Protein AF-A0A820UV81-F1 (afdb_monomer_lite)

Structure (mmCIF, N/CA/C/O backbone):
data_AF-A0A820UV81-F1
#
_entry.id   AF-A0A820UV81-F1
#
loop_
_atom_site.group_PDB
_atom_site.id
_atom_site.type_symbol
_atom_site.label_atom_id
_atom_site.label_alt_id
_atom_site.label_comp_id
_atom_site.label_asym_id
_atom_site.label_entity_id
_atom_site.label_seq_id
_atom_site.pdbx_PDB_ins_code
_atom_site.Cartn_x
_atom_site.Cartn_y
_atom_site.Cartn_z
_atom_site.occupancy
_atom_site.B_iso_or_equiv
_atom_site.auth_seq_id
_atom_site.auth_comp_id
_atom_site.auth_asym_id
_atom_site.auth_atom_id
_atom_site.pdbx_PDB_model_num
ATOM 1 N N . MET A 1 1 ? -10.407 3.139 7.773 1.00 80.25 1 MET A N 1
ATOM 2 C CA . MET A 1 1 ? -9.019 2.668 7.588 1.00 80.25 1 MET A CA 1
ATOM 3 C C . MET A 1 1 ? -8.141 3.393 8.597 1.00 80.25 1 MET A C 1
ATOM 5 O O . MET A 1 1 ? -8.408 4.561 8.846 1.00 80.25 1 MET A O 1
ATOM 9 N N . VAL A 1 2 ? -7.167 2.716 9.203 1.00 84.00 2 VAL A N 1
ATOM 10 C CA . VAL A 1 2 ? -6.146 3.339 10.063 1.00 84.00 2 VAL A CA 1
ATOM 11 C C . VAL A 1 2 ? -4.797 2.982 9.451 1.00 84.00 2 VAL A C 1
ATOM 13 O O . VAL A 1 2 ? -4.542 1.800 9.242 1.00 84.00 2 VAL A O 1
ATOM 16 N N . HIS A 1 3 ? -3.981 3.979 9.123 1.00 83.81 3 HIS A N 1
ATOM 17 C CA . HIS A 1 3 ? -2.653 3.820 8.523 1.00 83.81 3 HIS A CA 1
ATOM 18 C C . HIS A 1 3 ? -1.737 4.958 8.995 1.00 83.81 3 HIS A C 1
ATOM 20 O O . HIS A 1 3 ? -2.221 5.928 9.585 1.00 83.81 3 HIS A O 1
ATOM 26 N N . ASP A 1 4 ? -0.429 4.842 8.763 1.00 82.25 4 ASP A N 1
ATOM 27 C CA . ASP A 1 4 ? 0.506 5.934 9.054 1.00 82.25 4 ASP A CA 1
ATOM 28 C C . ASP A 1 4 ? 0.396 7.050 7.998 1.00 82.25 4 ASP A C 1
ATOM 30 O O . ASP A 1 4 ? 0.138 6.789 6.825 1.00 82.25 4 ASP A O 1
ATOM 34 N N . ASN A 1 5 ? 0.625 8.306 8.400 1.00 80.88 5 ASN A N 1
ATOM 35 C CA . ASN A 1 5 ? 0.449 9.483 7.530 1.00 80.88 5 ASN A CA 1
ATOM 36 C C . ASN A 1 5 ? 1.337 9.473 6.277 1.00 80.88 5 ASN A C 1
ATOM 38 O O . ASN A 1 5 ? 0.985 10.077 5.271 1.00 80.88 5 ASN A O 1
ATOM 42 N N . THR A 1 6 ? 2.488 8.805 6.349 1.00 77.12 6 THR A N 1
ATOM 43 C CA . THR A 1 6 ? 3.444 8.673 5.244 1.00 77.12 6 THR A CA 1
ATOM 44 C C . THR A 1 6 ? 3.131 7.489 4.334 1.00 77.12 6 THR A C 1
ATOM 46 O O . THR A 1 6 ? 3.863 7.240 3.388 1.00 77.12 6 THR A O 1
ATOM 49 N N . GLN A 1 7 ? 2.075 6.722 4.605 1.00 77.56 7 GLN A N 1
ATOM 50 C CA . GLN A 1 7 ? 1.718 5.535 3.834 1.00 77.56 7 GLN A CA 1
ATOM 51 C C . GLN A 1 7 ? 0.528 5.821 2.930 1.00 77.56 7 GLN A C 1
ATOM 53 O O . GLN A 1 7 ? -0.445 6.451 3.355 1.00 77.56 7 GLN A O 1
ATOM 58 N N . PHE A 1 8 ? 0.591 5.319 1.696 1.00 76.69 8 PHE A N 1
ATOM 59 C CA . PHE A 1 8 ? -0.534 5.413 0.778 1.00 76.69 8 PHE A CA 1
ATOM 60 C C . PHE A 1 8 ? -1.749 4.660 1.355 1.00 76.69 8 PHE A C 1
ATOM 62 O O . PHE A 1 8 ? -1.616 3.494 1.747 1.00 76.69 8 PHE A O 1
ATOM 69 N N . PRO A 1 9 ? -2.940 5.285 1.419 1.00 76.31 9 PRO A N 1
ATOM 70 C CA . PRO A 1 9 ? -4.130 4.640 1.950 1.00 76.31 9 PRO A CA 1
ATOM 71 C C . PRO A 1 9 ? -4.668 3.579 0.979 1.00 76.31 9 PRO A C 1
ATOM 73 O O . PRO A 1 9 ? -5.540 3.843 0.155 1.00 76.31 9 PRO A O 1
ATOM 76 N N . MET A 1 10 ? -4.188 2.346 1.117 1.00 76.25 10 MET A N 1
ATOM 77 C CA . MET A 1 10 ? -4.713 1.147 0.453 1.00 76.25 10 MET A CA 1
ATOM 78 C C . MET A 1 10 ? -6.110 0.751 0.967 1.00 76.25 10 MET A C 1
ATOM 80 O O . MET A 1 10 ? -6.273 -0.260 1.650 1.00 76.25 10 MET A O 1
ATOM 84 N N . ILE A 1 11 ? -7.137 1.551 0.667 1.00 75.88 11 ILE A N 1
ATOM 85 C CA . ILE A 1 11 ? -8.508 1.346 1.174 1.00 75.88 11 ILE A CA 1
ATOM 86 C C . ILE A 1 11 ? -9.069 -0.017 0.749 1.00 75.88 11 ILE A C 1
ATOM 88 O O . ILE A 1 11 ? -9.734 -0.671 1.550 1.00 75.88 11 ILE A O 1
ATOM 92 N N . GLU A 1 12 ? -8.788 -0.457 -0.476 1.00 71.25 12 GLU A N 1
ATOM 93 C CA . GLU A 1 12 ? -9.309 -1.721 -1.010 1.00 71.25 12 GLU A CA 1
ATOM 94 C C . GLU A 1 12 ? -8.694 -2.952 -0.328 1.00 71.25 12 GLU A C 1
ATOM 96 O O . GLU A 1 12 ? -9.384 -3.949 -0.132 1.00 71.25 12 GLU A O 1
ATOM 101 N N . PHE A 1 13 ? -7.431 -2.865 0.104 1.00 69.38 13 PHE A N 1
ATOM 102 C CA . PHE A 1 13 ? -6.702 -3.986 0.712 1.00 69.38 13 PHE A CA 1
ATOM 103 C C . PHE A 1 13 ? -6.727 -3.967 2.247 1.00 69.38 13 PHE A C 1
ATOM 105 O O . PHE A 1 13 ? -6.893 -5.003 2.886 1.00 69.38 13 PHE A O 1
ATOM 112 N N . ALA A 1 14 ? -6.575 -2.788 2.855 1.00 74.12 14 ALA A N 1
ATOM 113 C CA . ALA A 1 14 ? -6.436 -2.603 4.303 1.00 74.12 14 ALA A CA 1
ATOM 114 C C . ALA A 1 14 ? -7.673 -1.954 4.956 1.00 74.12 14 ALA A C 1
ATOM 116 O O . ALA A 1 14 ? -7.710 -1.706 6.169 1.00 74.12 14 ALA A O 1
ATOM 117 N N . GLY A 1 15 ? -8.703 -1.644 4.167 1.00 81.81 15 GLY A N 1
ATOM 118 C CA . GLY A 1 15 ? -9.965 -1.117 4.663 1.00 81.81 15 GLY A CA 1
ATOM 119 C C . GLY A 1 15 ? -10.778 -2.156 5.434 1.00 81.81 15 GLY A C 1
ATOM 120 O O . GLY A 1 15 ? -10.693 -3.361 5.222 1.00 81.81 15 GLY A O 1
ATOM 121 N N . ARG A 1 16 ? -11.630 -1.668 6.339 1.00 82.56 16 ARG A N 1
ATOM 122 C CA . ARG A 1 16 ? -12.707 -2.465 6.929 1.00 82.56 16 ARG A CA 1
ATOM 123 C C . ARG A 1 16 ? -14.036 -1.798 6.637 1.00 82.56 16 ARG A C 1
ATOM 125 O O . ARG A 1 16 ? -14.213 -0.624 6.961 1.00 82.56 16 ARG A O 1
ATOM 132 N N . ALA A 1 17 ? -14.957 -2.564 6.063 1.00 86.62 17 ALA A N 1
ATOM 133 C CA . ALA A 1 17 ? -16.342 -2.153 5.917 1.00 86.62 17 ALA A CA 1
ATOM 134 C C . ALA A 1 17 ? -17.045 -2.193 7.282 1.00 86.62 17 ALA A C 1
ATOM 136 O O . ALA A 1 17 ? -16.843 -3.119 8.071 1.00 86.62 17 ALA A O 1
ATOM 137 N N . LEU A 1 18 ? -17.866 -1.182 7.556 1.00 89.19 18 LEU A N 1
ATOM 138 C CA . LEU A 1 18 ? -18.693 -1.100 8.757 1.00 89.19 18 LEU A CA 1
ATOM 139 C C . LEU A 1 18 ? -20.162 -1.222 8.356 1.00 89.19 18 LEU A C 1
ATOM 141 O O . LEU A 1 18 ? -20.611 -0.555 7.426 1.00 89.19 18 LEU A O 1
ATOM 145 N N . THR A 1 19 ? -20.920 -2.049 9.073 1.00 92.88 19 THR A N 1
ATOM 146 C CA . THR A 1 19 ? -22.357 -2.222 8.822 1.00 92.88 19 THR A CA 1
ATOM 147 C C . THR A 1 19 ? -23.139 -0.976 9.236 1.00 92.88 19 THR A C 1
ATOM 149 O O . THR A 1 19 ? -22.909 -0.408 10.304 1.00 92.88 19 THR A O 1
ATOM 152 N N . THR A 1 20 ? -24.100 -0.548 8.423 1.00 94.62 20 THR A N 1
ATOM 153 C CA . THR A 1 20 ? -24.945 0.619 8.714 1.00 94.62 20 THR A CA 1
ATOM 154 C C . THR A 1 20 ? -25.943 0.348 9.846 1.00 94.62 20 THR A C 1
ATOM 156 O O . THR A 1 20 ? -26.359 -0.788 10.048 1.00 94.62 20 THR A O 1
ATOM 159 N N . GLY A 1 21 ? -26.369 1.395 10.563 1.00 96.06 21 GLY A N 1
ATOM 160 C CA . GLY A 1 21 ? -27.417 1.303 11.595 1.00 96.06 21 GLY A CA 1
ATOM 161 C C . GLY A 1 21 ? -26.929 0.935 13.001 1.00 96.06 21 GLY A C 1
ATOM 162 O O . GLY A 1 21 ? -27.733 0.860 13.925 1.00 96.06 21 GLY A O 1
ATOM 163 N N . PHE A 1 22 ? -25.619 0.758 13.188 1.00 95.06 22 PHE A N 1
ATOM 164 C CA . PHE A 1 22 ? -25.023 0.393 14.473 1.00 95.06 22 PHE A CA 1
ATOM 165 C C . PHE A 1 22 ? -23.923 1.367 14.889 1.00 95.06 22 PHE A C 1
ATOM 167 O O . PHE A 1 22 ? -23.213 1.936 14.058 1.00 95.06 22 PHE A O 1
ATOM 174 N N . LYS A 1 23 ? -23.753 1.529 16.204 1.00 94.50 23 LYS A N 1
ATOM 175 C CA . LYS A 1 23 ? -22.601 2.227 16.775 1.00 94.50 23 LYS A CA 1
ATOM 176 C C . LYS A 1 23 ? -21.410 1.274 16.817 1.00 94.50 23 LYS A C 1
ATOM 178 O O . LYS A 1 23 ? -21.446 0.268 17.521 1.00 94.50 23 LYS A O 1
ATOM 183 N N . HIS A 1 24 ? -20.334 1.639 16.131 1.00 92.50 24 HIS A N 1
ATOM 184 C CA . HIS A 1 24 ? -19.088 0.874 16.122 1.00 92.50 24 HIS A CA 1
ATOM 185 C C . HIS A 1 24 ? -18.090 1.464 17.114 1.00 92.50 24 HIS A C 1
ATOM 187 O O . HIS A 1 24 ? -17.827 2.667 17.100 1.00 92.50 24 HIS A O 1
ATOM 193 N N . ARG A 1 25 ? -17.509 0.622 17.975 1.00 92.31 25 ARG A N 1
ATOM 194 C CA . ARG A 1 25 ? -16.370 1.003 18.819 1.00 92.31 25 ARG A CA 1
ATOM 195 C C . ARG A 1 25 ? -15.093 0.498 18.164 1.00 92.31 25 ARG A C 1
ATOM 197 O O . ARG A 1 25 ? -14.840 -0.700 18.151 1.00 92.31 25 ARG A O 1
ATOM 204 N N . MET A 1 26 ? -14.282 1.417 17.655 1.00 88.12 26 MET A N 1
ATOM 205 C CA . MET A 1 26 ? -12.951 1.092 17.149 1.00 88.12 26 MET A CA 1
ATOM 206 C C . MET A 1 26 ? -11.918 1.271 18.258 1.00 88.12 26 MET A C 1
ATOM 208 O O . MET A 1 26 ? -11.953 2.236 19.019 1.00 88.12 26 MET A O 1
ATOM 212 N N . THR A 1 27 ? -10.995 0.329 18.372 1.00 91.50 27 THR A N 1
ATOM 213 C CA . THR A 1 27 ? -9.835 0.422 19.261 1.00 91.50 27 THR A CA 1
ATOM 214 C C . THR A 1 27 ? -8.650 -0.116 18.484 1.00 91.50 27 THR A C 1
ATOM 216 O O . THR A 1 27 ? -8.774 -1.130 17.801 1.00 91.50 27 THR A O 1
ATOM 219 N N . TYR A 1 28 ? -7.532 0.594 18.533 1.00 87.69 28 TYR A N 1
ATOM 220 C CA . TYR A 1 28 ? -6.333 0.253 17.783 1.00 87.69 28 TYR A CA 1
ATOM 221 C C . TYR A 1 28 ? -5.121 0.301 18.707 1.00 87.69 28 TYR A C 1
ATOM 223 O O . TYR A 1 28 ? -5.111 1.020 19.706 1.00 87.69 28 TYR A O 1
ATOM 231 N N . SER A 1 29 ? -4.107 -0.486 18.366 1.00 90.88 29 SER A N 1
ATOM 232 C CA . SER A 1 29 ? -2.794 -0.463 19.001 1.00 90.88 29 SER A CA 1
ATOM 233 C C . SER A 1 29 ? -1.754 -0.326 17.902 1.00 90.88 29 SER A C 1
ATOM 235 O O . SER A 1 29 ? -1.856 -0.994 16.870 1.00 90.88 29 SER A O 1
ATOM 237 N N . LYS A 1 30 ? -0.777 0.559 18.101 1.00 88.38 30 LYS A N 1
ATOM 238 C CA . LYS A 1 30 ? 0.303 0.770 17.140 1.00 88.38 30 LYS A CA 1
ATOM 239 C C . LYS A 1 30 ? 1.434 -0.215 17.425 1.00 88.38 30 LYS A C 1
ATOM 241 O O . LYS A 1 30 ? 1.952 -0.264 18.537 1.00 88.38 30 LYS A O 1
ATOM 246 N N . LYS A 1 31 ? 1.830 -0.972 16.402 1.00 88.56 31 LYS A N 1
ATOM 247 C CA . LYS A 1 31 ? 3.006 -1.846 16.420 1.00 88.56 31 LYS A CA 1
ATOM 248 C C . LYS A 1 31 ? 3.939 -1.418 15.296 1.00 88.56 31 LYS A C 1
ATOM 250 O O . LYS A 1 31 ? 3.514 -1.365 14.149 1.00 88.56 31 LYS A O 1
ATOM 255 N N . THR A 1 32 ? 5.197 -1.161 15.631 1.00 87.69 32 THR A N 1
ATOM 256 C CA . THR A 1 32 ? 6.241 -0.828 14.656 1.00 87.69 32 THR A CA 1
ATOM 257 C C . THR A 1 32 ? 7.279 -1.942 14.636 1.00 87.69 32 THR A C 1
ATOM 259 O O . THR A 1 32 ? 7.655 -2.453 15.692 1.00 87.69 32 THR A O 1
ATOM 262 N N . ILE A 1 33 ? 7.717 -2.336 13.442 1.00 85.69 33 ILE A N 1
ATOM 263 C CA . ILE A 1 33 ? 8.762 -3.342 13.230 1.00 85.69 33 ILE A CA 1
ATOM 264 C C . ILE A 1 33 ? 9.887 -2.672 12.446 1.00 85.69 33 ILE A C 1
ATOM 266 O O . ILE A 1 33 ? 9.624 -1.952 11.487 1.00 85.69 33 ILE A O 1
ATOM 270 N N . PHE A 1 34 ? 11.127 -2.907 12.865 1.00 85.12 34 PHE A N 1
ATOM 271 C CA . PHE A 1 34 ? 12.319 -2.393 12.200 1.00 85.12 34 PHE A CA 1
ATOM 272 C C . PHE A 1 34 ? 13.155 -3.568 11.703 1.00 85.12 34 PHE A C 1
ATOM 274 O O . PHE A 1 34 ? 13.422 -4.502 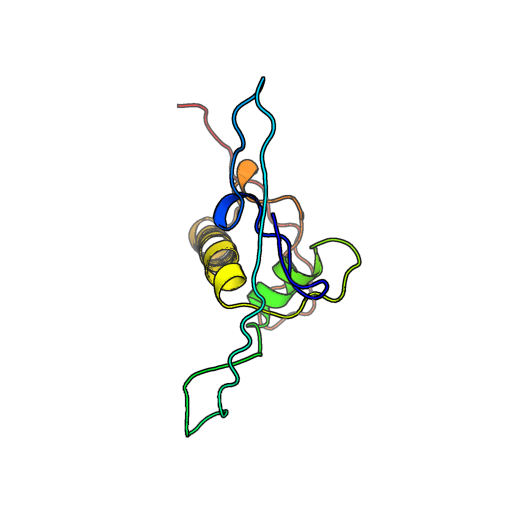12.462 1.00 85.12 34 PHE A O 1
ATOM 281 N N . TYR A 1 35 ? 13.568 -3.510 10.440 1.00 85.81 35 TYR A N 1
ATOM 282 C CA . TYR A 1 35 ? 14.417 -4.515 9.810 1.00 85.81 35 TYR A CA 1
ATOM 283 C C . TYR A 1 35 ? 15.797 -3.925 9.521 1.00 85.81 35 TYR A C 1
ATOM 285 O O . TYR A 1 35 ? 15.922 -2.760 9.147 1.00 85.81 35 TYR A O 1
ATOM 293 N N . LEU A 1 36 ? 16.841 -4.735 9.693 1.00 86.44 36 LEU A N 1
ATOM 294 C CA . LEU A 1 36 ? 18.190 -4.388 9.247 1.00 86.44 36 LEU A CA 1
ATOM 295 C C . LEU A 1 36 ? 18.283 -4.561 7.730 1.00 86.44 36 LEU A C 1
ATOM 297 O O . LEU A 1 36 ? 17.744 -5.526 7.200 1.00 86.44 36 LEU A O 1
ATOM 301 N N . ARG A 1 37 ? 18.995 -3.674 7.032 1.00 82.88 37 ARG A N 1
ATOM 302 C CA . ARG A 1 37 ? 19.223 -3.803 5.582 1.00 82.88 37 ARG A CA 1
ATOM 303 C C . ARG A 1 37 ? 20.096 -5.024 5.246 1.00 82.88 37 ARG A C 1
ATOM 305 O O . ARG A 1 37 ? 20.668 -5.668 6.133 1.00 82.88 37 ARG A O 1
ATOM 312 N N . SER A 1 38 ? 20.205 -5.332 3.953 1.00 83.00 38 SER A N 1
ATOM 313 C CA . SER A 1 38 ? 21.141 -6.334 3.427 1.00 83.00 38 SER A CA 1
ATOM 314 C C . SER A 1 38 ? 22.543 -6.159 4.040 1.00 83.00 38 SER A C 1
ATOM 316 O O . SER A 1 38 ? 23.008 -5.020 4.162 1.00 83.00 38 SER A O 1
ATOM 318 N N . PRO A 1 39 ? 23.216 -7.246 4.468 1.00 88.56 39 PRO A N 1
ATOM 319 C CA . PRO A 1 39 ? 22.904 -8.661 4.213 1.00 88.56 39 PRO A CA 1
ATOM 320 C C . PRO A 1 39 ? 21.980 -9.332 5.246 1.00 88.56 39 PRO A C 1
ATOM 322 O O . PRO A 1 39 ? 21.736 -10.532 5.152 1.00 88.56 39 PRO A O 1
ATOM 325 N N . TYR A 1 40 ? 21.483 -8.604 6.249 1.00 89.44 40 TYR A N 1
ATOM 326 C CA . TYR A 1 40 ? 20.740 -9.204 7.366 1.00 89.44 40 TYR A CA 1
ATOM 327 C C . TYR A 1 40 ? 19.281 -9.509 7.027 1.00 89.44 40 TYR A C 1
ATOM 329 O O . TYR A 1 40 ? 18.709 -10.461 7.556 1.00 89.44 40 TYR A O 1
ATOM 337 N N . THR A 1 41 ? 18.675 -8.713 6.146 1.00 86.25 41 THR A N 1
ATOM 338 C CA . THR A 1 41 ? 17.358 -8.998 5.573 1.00 86.25 41 THR A CA 1
ATOM 339 C C . THR A 1 41 ? 17.326 -8.599 4.101 1.00 86.25 41 THR A C 1
ATOM 341 O O . THR A 1 41 ? 18.120 -7.771 3.653 1.00 86.25 41 THR A O 1
ATOM 344 N N . ALA A 1 42 ? 16.388 -9.178 3.353 1.00 82.38 42 ALA A N 1
ATOM 345 C CA . ALA A 1 42 ? 16.102 -8.795 1.971 1.00 82.38 42 ALA A CA 1
ATOM 346 C C . ALA A 1 42 ? 15.190 -7.555 1.868 1.00 82.38 42 ALA A C 1
ATOM 348 O O . ALA A 1 42 ? 14.710 -7.243 0.782 1.00 82.38 42 ALA A O 1
ATOM 349 N N . CYS A 1 43 ? 14.913 -6.867 2.985 1.00 79.38 43 CYS A N 1
ATOM 350 C CA . CYS A 1 43 ? 14.084 -5.669 2.983 1.00 79.38 43 CYS A CA 1
ATOM 351 C C . CYS A 1 43 ? 14.780 -4.558 2.186 1.00 79.38 43 CYS A C 1
ATOM 353 O O . CYS A 1 43 ? 15.930 -4.212 2.476 1.00 79.38 43 CYS A O 1
ATOM 355 N N . ASN A 1 44 ? 14.069 -4.015 1.199 1.00 76.50 44 ASN A N 1
ATOM 356 C CA . ASN A 1 44 ? 14.498 -2.877 0.403 1.00 76.50 44 ASN A CA 1
ATOM 357 C C . ASN A 1 44 ? 13.418 -1.791 0.461 1.00 76.50 44 ASN A C 1
ATOM 359 O O . ASN A 1 44 ? 12.242 -2.070 0.226 1.00 76.50 44 ASN A O 1
ATOM 363 N N . ASP A 1 45 ? 13.826 -0.572 0.797 1.00 73.25 45 ASP A N 1
ATOM 364 C CA . ASP A 1 45 ? 12.988 0.626 0.817 1.00 73.25 45 ASP A CA 1
ATOM 365 C C . ASP A 1 45 ? 12.993 1.384 -0.522 1.00 73.25 45 ASP A C 1
ATOM 367 O O . ASP A 1 45 ? 12.272 2.369 -0.679 1.00 73.25 45 ASP A O 1
ATOM 371 N N . GLU A 1 46 ? 13.756 0.906 -1.506 1.00 74.88 46 GLU A N 1
ATOM 372 C CA . GLU A 1 46 ? 13.787 1.451 -2.860 1.00 74.88 46 GLU A CA 1
ATOM 373 C C . GLU A 1 46 ? 12.713 0.819 -3.756 1.00 74.88 46 GLU A C 1
ATOM 375 O O . GLU A 1 46 ? 12.570 -0.404 -3.848 1.00 74.88 46 GLU A O 1
ATOM 380 N N . ILE A 1 47 ? 11.989 1.668 -4.484 1.00 74.69 47 ILE A N 1
ATOM 381 C CA . ILE A 1 47 ? 11.057 1.257 -5.534 1.00 74.69 47 ILE A CA 1
ATOM 382 C C . ILE A 1 47 ? 11.785 1.214 -6.884 1.00 74.69 47 ILE A C 1
ATOM 384 O O . ILE A 1 47 ? 12.611 2.069 -7.203 1.00 74.69 47 ILE A O 1
ATOM 388 N N . SER A 1 48 ? 11.475 0.212 -7.710 1.00 74.75 48 SER A N 1
ATOM 389 C CA . SER A 1 48 ? 12.040 0.120 -9.062 1.00 74.75 48 SER A CA 1
ATOM 390 C C . SER A 1 48 ? 11.717 1.385 -9.881 1.00 74.75 48 SER A C 1
ATOM 392 O O . SER A 1 48 ? 10.576 1.853 -9.813 1.00 74.75 48 SER A O 1
ATOM 394 N N . PRO A 1 49 ? 12.636 1.908 -10.723 1.00 72.31 49 PRO A N 1
ATOM 395 C CA . PRO A 1 49 ? 12.414 3.138 -11.495 1.00 72.31 49 PRO A CA 1
ATOM 396 C C . PRO A 1 49 ? 11.121 3.145 -12.321 1.00 72.31 49 PRO A C 1
ATOM 398 O O . PRO A 1 49 ? 10.450 4.170 -12.445 1.00 72.31 49 PRO A O 1
ATOM 401 N N . ILE A 1 50 ? 10.725 1.986 -12.855 1.00 68.12 50 ILE A N 1
ATOM 402 C CA . ILE A 1 50 ? 9.488 1.879 -13.631 1.00 68.12 50 ILE A CA 1
ATOM 403 C C . ILE A 1 50 ? 8.232 2.028 -12.764 1.00 68.12 50 ILE A C 1
ATOM 405 O O . ILE A 1 50 ? 7.255 2.651 -13.177 1.00 68.12 50 ILE A O 1
ATOM 409 N N . MET A 1 51 ? 8.272 1.505 -11.539 1.00 72.06 51 MET A N 1
ATOM 410 C CA . MET A 1 51 ? 7.178 1.609 -10.574 1.00 72.06 51 MET A CA 1
ATOM 411 C C . MET A 1 51 ? 7.156 2.988 -9.906 1.00 72.06 51 MET A C 1
ATOM 413 O O . MET A 1 51 ? 6.074 3.490 -9.613 1.00 72.06 51 MET A O 1
ATOM 417 N N . GLN A 1 52 ? 8.314 3.646 -9.754 1.00 73.56 52 GLN A N 1
ATOM 418 C CA . GLN A 1 52 ? 8.433 5.005 -9.208 1.00 73.56 52 GLN A CA 1
ATOM 419 C C . GLN A 1 52 ? 7.530 5.998 -9.944 1.00 73.56 52 GLN A C 1
ATOM 421 O O . GLN A 1 52 ? 6.887 6.832 -9.321 1.00 73.56 52 GLN A O 1
ATOM 426 N N . THR A 1 53 ? 7.437 5.899 -11.269 1.00 67.31 53 THR A N 1
ATOM 427 C CA . THR A 1 53 ? 6.613 6.827 -12.060 1.00 67.31 53 THR A CA 1
ATOM 428 C C . THR A 1 53 ? 5.130 6.643 -11.786 1.00 67.31 53 THR A C 1
ATOM 430 O O . THR A 1 53 ? 4.391 7.619 -11.683 1.00 67.31 53 THR A O 1
ATOM 433 N N . MET A 1 54 ? 4.701 5.385 -11.660 1.00 67.38 54 MET A N 1
ATOM 434 C CA . MET A 1 54 ? 3.322 5.058 -11.315 1.00 67.38 54 MET A CA 1
ATOM 435 C C . MET A 1 54 ? 3.003 5.528 -9.894 1.00 67.38 54 MET A C 1
ATOM 437 O O . MET A 1 54 ? 1.930 6.068 -9.642 1.00 67.38 54 MET A O 1
ATOM 441 N N . PHE A 1 55 ? 3.967 5.381 -8.987 1.00 71.12 55 PHE A N 1
ATOM 442 C CA . PHE A 1 55 ? 3.850 5.795 -7.600 1.00 71.12 55 PHE A CA 1
ATOM 443 C C . PHE A 1 55 ? 3.808 7.324 -7.425 1.00 71.12 55 PHE A C 1
ATOM 445 O O . PHE A 1 55 ? 2.944 7.832 -6.719 1.00 71.12 55 PHE A O 1
ATOM 452 N N . ASN A 1 56 ? 4.644 8.075 -8.148 1.0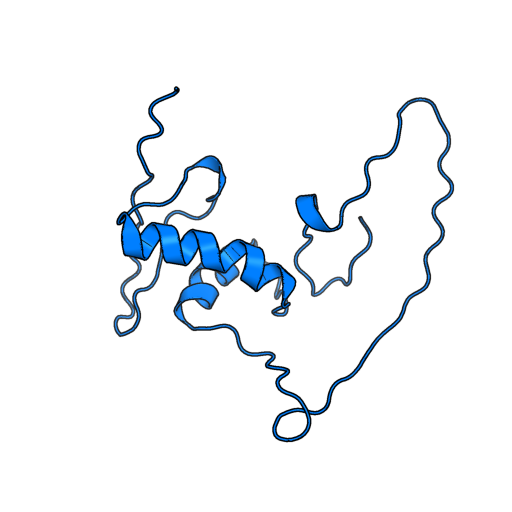0 70.62 56 ASN A N 1
ATOM 453 C CA . ASN A 1 56 ? 4.699 9.546 -8.111 1.00 70.62 56 ASN A CA 1
ATOM 454 C C . ASN A 1 56 ? 3.418 10.234 -8.614 1.00 70.62 56 ASN A C 1
ATOM 456 O O . ASN A 1 56 ? 3.302 11.455 -8.548 1.00 70.62 56 ASN A O 1
ATOM 460 N N . LYS A 1 57 ? 2.479 9.478 -9.189 1.00 66.31 57 LYS A N 1
ATOM 461 C CA . LYS A 1 57 ? 1.187 9.991 -9.654 1.00 66.31 57 LYS A CA 1
ATOM 462 C C . LYS A 1 57 ? 0.096 9.918 -8.594 1.00 66.31 57 LYS A C 1
ATOM 464 O O . LYS A 1 57 ? -0.969 10.499 -8.808 1.00 66.31 57 LYS A O 1
ATOM 469 N N . TYR A 1 58 ? 0.338 9.231 -7.478 1.00 64.38 58 TYR A N 1
ATOM 470 C CA . TYR A 1 58 ? -0.513 9.383 -6.309 1.00 64.38 58 TYR A CA 1
ATOM 471 C C . TYR A 1 58 ? -0.392 10.833 -5.798 1.00 64.38 58 TYR A C 1
ATOM 473 O O . TYR A 1 58 ? 0.706 11.384 -5.798 1.00 64.38 58 TYR A O 1
ATOM 481 N N . PRO A 1 59 ? -1.517 11.490 -5.465 1.00 57.66 59 PRO A N 1
ATOM 482 C CA . PRO A 1 59 ? -1.567 12.940 -5.265 1.00 57.66 59 PRO A CA 1
ATOM 483 C C . PRO A 1 59 ? -0.647 13.412 -4.130 1.00 57.66 59 PRO A C 1
ATOM 485 O O . PRO A 1 59 ? -0.651 12.774 -3.084 1.00 57.66 59 PRO A O 1
ATOM 488 N N . ASP A 1 60 ? 0.079 14.518 -4.371 1.00 52.56 60 ASP A N 1
ATOM 489 C CA . ASP A 1 60 ? 0.786 15.505 -3.510 1.00 52.56 60 AS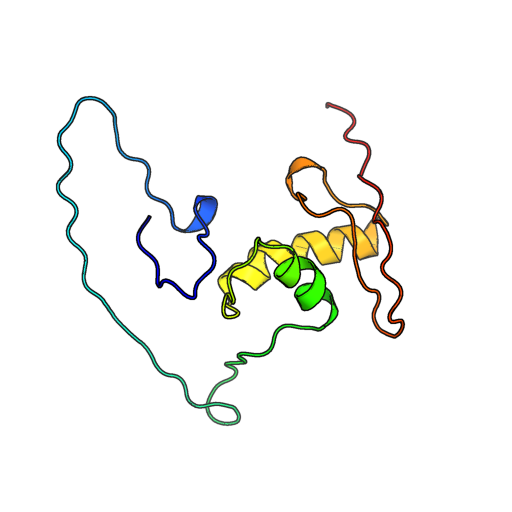P A CA 1
ATOM 490 C C . ASP 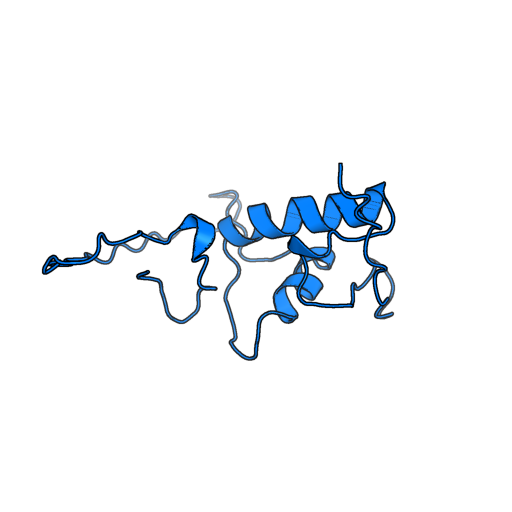A 1 60 ? 1.198 15.152 -2.063 1.00 52.56 60 ASP A C 1
ATOM 492 O O . ASP A 1 60 ? 1.386 16.036 -1.225 1.00 52.56 60 ASP A O 1
ATOM 496 N N . VAL A 1 61 ? 1.380 13.880 -1.739 1.00 53.94 61 VAL A N 1
ATOM 497 C CA . VAL A 1 61 ? 1.863 13.433 -0.436 1.00 53.94 61 VAL A CA 1
ATOM 498 C C . VAL A 1 61 ? 3.120 12.614 -0.678 1.00 53.94 61 VAL A C 1
ATOM 500 O O . VAL A 1 61 ? 3.125 11.696 -1.497 1.00 53.94 61 VAL A O 1
ATOM 503 N N . GLU A 1 62 ? 4.196 12.964 0.028 1.00 65.56 62 GLU A N 1
ATOM 504 C CA . GLU A 1 62 ? 5.451 12.210 0.060 1.00 65.56 62 GLU A CA 1
ATOM 505 C C . GLU A 1 62 ? 5.210 10.849 0.731 1.00 65.56 62 GLU A C 1
ATOM 507 O O . GLU A 1 62 ? 5.506 10.634 1.910 1.00 65.56 62 GLU A O 1
ATOM 512 N N . TYR A 1 63 ? 4.583 9.935 -0.006 1.00 70.56 63 TYR A N 1
ATOM 513 C CA . TYR A 1 63 ? 4.335 8.586 0.460 1.00 70.56 63 TYR A CA 1
ATOM 514 C C . TYR A 1 63 ? 5.632 7.780 0.417 1.00 70.56 63 TYR A C 1
ATOM 516 O O . TYR A 1 63 ? 6.394 7.825 -0.546 1.00 70.56 63 TYR A O 1
ATOM 524 N N . VAL A 1 64 ? 5.872 7.010 1.470 1.00 75.06 64 VAL A N 1
ATOM 525 C CA . VAL A 1 64 ? 6.976 6.058 1.547 1.00 75.06 64 VAL A CA 1
ATOM 526 C C . VAL A 1 64 ? 6.553 4.769 0.850 1.00 75.06 64 VAL A C 1
ATOM 528 O O . VAL A 1 64 ? 5.400 4.339 0.948 1.00 75.06 64 VAL A O 1
ATOM 531 N N . TYR A 1 65 ? 7.497 4.151 0.144 1.00 75.56 65 TYR A N 1
ATOM 532 C CA . TYR A 1 65 ? 7.291 2.854 -0.483 1.00 75.56 65 TYR A CA 1
ATOM 533 C C . TYR A 1 65 ? 6.962 1.776 0.562 1.00 75.56 65 TYR A C 1
ATOM 535 O O . TYR A 1 65 ? 7.581 1.693 1.623 1.00 75.56 65 TYR A O 1
ATOM 543 N N . LEU A 1 66 ? 5.981 0.937 0.238 1.00 76.69 66 LEU A N 1
ATOM 544 C CA . LEU A 1 66 ? 5.580 -0.231 1.016 1.00 76.69 66 LEU A CA 1
ATOM 545 C C . LEU A 1 66 ? 5.506 -1.442 0.099 1.00 76.69 66 LEU A C 1
ATOM 547 O O . LEU A 1 66 ? 5.166 -1.316 -1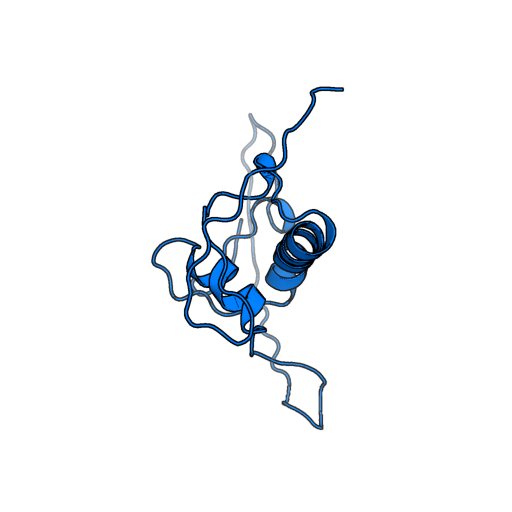.077 1.00 76.69 66 LEU A O 1
ATOM 551 N N . GLU A 1 67 ? 5.719 -2.626 0.666 1.00 78.50 67 GLU A N 1
ATOM 552 C CA . GLU A 1 67 ? 5.556 -3.889 -0.056 1.00 78.50 67 GLU A CA 1
ATOM 553 C C . GLU A 1 67 ? 4.155 -4.009 -0.684 1.00 78.50 67 GLU A C 1
ATOM 555 O O . GLU A 1 67 ? 4.036 -4.379 -1.849 1.00 78.50 67 GLU A O 1
ATOM 560 N N . ASP A 1 68 ? 3.104 -3.585 0.024 1.00 77.94 68 ASP A N 1
ATOM 561 C CA . ASP A 1 68 ? 1.718 -3.618 -0.467 1.00 77.94 68 ASP A CA 1
ATOM 562 C C . ASP A 1 68 ? 1.512 -2.810 -1.759 1.00 77.94 68 ASP A C 1
ATOM 564 O O . ASP A 1 68 ? 0.731 -3.195 -2.628 1.00 77.94 68 ASP A O 1
ATOM 568 N N . ILE A 1 69 ? 2.260 -1.714 -1.934 1.00 77.69 69 ILE A N 1
ATOM 569 C CA . ILE A 1 69 ? 2.233 -0.912 -3.165 1.00 77.69 69 ILE A CA 1
ATOM 570 C C . ILE A 1 69 ? 2.788 -1.713 -4.343 1.00 77.69 69 ILE A C 1
ATOM 572 O O . ILE A 1 69 ? 2.302 -1.580 -5.465 1.00 77.69 69 ILE A O 1
ATOM 576 N N . SER A 1 70 ? 3.772 -2.580 -4.111 1.00 77.81 70 SER A N 1
ATOM 577 C CA . SER A 1 70 ? 4.337 -3.409 -5.175 1.00 77.81 70 SER A CA 1
ATOM 578 C C . SER A 1 70 ? 3.324 -4.411 -5.733 1.00 77.81 70 SER A C 1
ATOM 580 O O . SER A 1 70 ? 3.293 -4.611 -6.946 1.00 77.81 70 SER A O 1
ATOM 582 N N . TYR A 1 71 ? 2.444 -4.973 -4.896 1.00 78.50 71 TYR A N 1
ATOM 583 C CA . TYR A 1 71 ? 1.394 -5.892 -5.350 1.00 78.50 71 TYR A CA 1
ATOM 584 C C . TYR A 1 71 ? 0.349 -5.194 -6.225 1.00 78.50 71 TYR A C 1
ATOM 586 O O . TYR A 1 71 ? -0.189 -5.816 -7.138 1.00 78.50 71 TYR A O 1
ATOM 594 N N . ASP A 1 72 ? 0.102 -3.904 -5.995 1.00 77.81 72 ASP A N 1
ATOM 595 C CA . ASP A 1 72 ? -0.774 -3.092 -6.842 1.00 77.81 72 ASP A CA 1
ATOM 596 C C . ASP A 1 72 ? -0.081 -2.648 -8.147 1.00 77.81 72 ASP A C 1
ATOM 598 O O . ASP A 1 72 ? -0.676 -2.692 -9.225 1.00 77.81 72 ASP A O 1
ATOM 602 N N . LEU A 1 73 ? 1.193 -2.246 -8.086 1.00 78.50 73 LEU A N 1
ATOM 603 C CA . LEU A 1 73 ? 1.915 -1.712 -9.247 1.00 78.50 73 LEU A CA 1
ATOM 604 C C . LEU A 1 73 ? 2.443 -2.797 -10.198 1.00 78.50 73 LEU A C 1
ATOM 606 O O . LEU A 1 73 ? 2.430 -2.591 -11.415 1.00 78.50 73 LEU A O 1
ATOM 610 N N . CYS A 1 74 ? 2.892 -3.950 -9.690 1.00 78.88 74 CYS A N 1
ATOM 611 C CA . CYS A 1 74 ? 3.473 -5.022 -10.511 1.00 78.88 74 CYS A CA 1
ATOM 612 C C . CYS A 1 74 ? 2.543 -5.487 -11.648 1.00 78.88 74 CYS A C 1
ATOM 614 O O . CYS A 1 74 ? 2.998 -5.515 -12.795 1.00 78.88 74 CYS A O 1
ATOM 616 N N . PRO A 1 75 ? 1.255 -5.806 -11.403 1.00 78.38 75 PRO A N 1
ATOM 617 C CA . PRO A 1 75 ? 0.342 -6.234 -12.462 1.00 78.38 75 PRO A CA 1
ATOM 618 C C . PRO A 1 75 ? 0.110 -5.153 -13.522 1.00 78.38 75 PRO A C 1
ATOM 620 O O . PRO A 1 75 ? -0.011 -5.468 -14.707 1.00 78.38 75 PRO A O 1
ATOM 623 N N . LYS A 1 76 ? 0.103 -3.876 -13.121 1.00 76.00 76 LYS A N 1
ATOM 624 C CA . LYS A 1 76 ? -0.078 -2.731 -14.029 1.00 76.00 76 LYS A CA 1
ATOM 625 C C . LYS A 1 76 ? 1.124 -2.580 -14.958 1.00 76.00 76 LYS A C 1
ATOM 627 O O . LYS A 1 76 ? 0.960 -2.470 -16.173 1.00 76.00 76 LYS A O 1
ATOM 632 N N . VAL A 1 77 ? 2.336 -2.660 -14.400 1.00 77.31 77 VAL A N 1
ATOM 633 C CA . VAL A 1 77 ? 3.590 -2.669 -15.173 1.00 77.31 77 VAL A CA 1
ATOM 634 C C . VAL A 1 77 ? 3.643 -3.877 -16.111 1.00 77.31 77 VAL A C 1
ATOM 636 O O . VAL A 1 77 ? 3.978 -3.728 -17.284 1.00 77.31 77 VAL A O 1
ATOM 639 N N . TYR A 1 78 ? 3.280 -5.066 -15.624 1.00 79.81 78 TYR A N 1
ATOM 640 C CA . TYR A 1 78 ? 3.273 -6.290 -16.426 1.00 79.81 78 TYR A CA 1
ATOM 641 C C . TYR A 1 78 ? 2.290 -6.215 -17.602 1.00 79.81 78 TYR A C 1
ATOM 643 O O . TYR A 1 78 ? 2.646 -6.557 -18.731 1.00 79.81 78 TYR A O 1
ATOM 651 N N . THR A 1 79 ? 1.073 -5.726 -17.353 1.00 77.00 79 THR A N 1
ATOM 652 C CA . THR A 1 79 ? 0.047 -5.540 -18.389 1.00 77.00 79 THR A CA 1
ATOM 653 C C . THR A 1 79 ? 0.530 -4.560 -19.448 1.00 77.00 79 THR A C 1
ATOM 655 O O . THR A 1 79 ? 0.421 -4.844 -20.638 1.00 77.00 79 THR A O 1
ATOM 658 N N . TYR A 1 80 ? 1.162 -3.460 -19.037 1.00 75.50 80 TYR A N 1
ATOM 659 C CA . TYR A 1 80 ? 1.747 -2.515 -19.979 1.00 75.50 80 TYR A CA 1
ATOM 660 C C . TYR A 1 80 ? 2.850 -3.144 -20.838 1.00 75.50 80 TYR A C 1
ATOM 662 O O . TYR A 1 80 ? 2.837 -2.978 -22.055 1.00 75.50 80 TYR A O 1
ATOM 670 N N . TYR A 1 81 ? 3.775 -3.907 -20.250 1.00 77.44 81 TYR A N 1
ATOM 671 C CA . TYR A 1 81 ? 4.826 -4.577 -21.025 1.00 77.44 81 TYR A CA 1
ATOM 672 C C . TYR A 1 81 ? 4.294 -5.628 -21.995 1.00 77.44 81 TYR A C 1
ATOM 674 O O . TYR A 1 81 ? 4.848 -5.796 -23.079 1.00 77.44 81 TYR A O 1
ATOM 682 N N . THR A 1 82 ? 3.249 -6.347 -21.598 1.00 81.44 82 THR A N 1
ATOM 683 C CA . THR A 1 82 ? 2.722 -7.473 -22.376 1.00 81.44 82 THR A CA 1
ATOM 684 C C . THR A 1 82 ? 1.763 -7.001 -23.464 1.00 81.44 82 THR A C 1
ATOM 686 O O . THR A 1 82 ? 1.807 -7.492 -24.589 1.00 81.44 82 THR A O 1
ATOM 689 N N . CYS A 1 83 ? 0.903 -6.037 -23.139 1.00 78.00 83 CYS A N 1
ATOM 690 C CA . CYS A 1 83 ? -0.212 -5.613 -23.984 1.00 78.00 83 CYS A CA 1
ATOM 691 C C . CYS A 1 83 ? -0.001 -4.229 -24.614 1.00 78.00 83 CYS A C 1
ATOM 693 O O . CYS A 1 83 ? -0.784 -3.825 -25.470 1.00 78.00 83 CYS A O 1
ATOM 695 N N . GLY A 1 84 ? 1.010 -3.472 -24.179 1.00 75.81 84 GLY A N 1
ATOM 696 C CA . GLY A 1 84 ? 1.235 -2.091 -24.614 1.00 75.81 84 GLY A CA 1
ATOM 697 C C . GLY A 1 84 ? 0.167 -1.104 -24.133 1.00 75.81 84 GLY A C 1
ATOM 698 O O . GLY A 1 84 ? 0.141 0.027 -24.610 1.00 75.81 84 GLY A O 1
ATOM 699 N N . CYS A 1 85 ? -0.720 -1.512 -23.219 1.00 74.25 85 CYS A N 1
ATOM 700 C CA . CYS A 1 85 ? -1.854 -0.727 -22.735 1.00 74.25 85 CYS A CA 1
ATOM 701 C C . CYS A 1 85 ? -2.097 -0.948 -21.234 1.00 74.25 85 CYS A C 1
ATOM 703 O O . CYS A 1 85 ? -1.533 -1.865 -20.637 1.00 74.25 85 CYS A O 1
ATOM 705 N N . ILE A 1 86 ? -2.929 -0.104 -20.617 1.00 71.81 86 ILE A N 1
ATOM 706 C CA . ILE A 1 86 ? -3.293 -0.212 -19.194 1.00 71.81 86 ILE A CA 1
ATOM 707 C C . ILE A 1 86 ? -4.812 -0.312 -19.036 1.00 71.81 86 ILE A C 1
ATOM 709 O O . ILE A 1 86 ? -5.555 0.376 -19.739 1.00 71.81 86 ILE A O 1
ATOM 713 N N . ASP A 1 87 ? -5.278 -1.141 -18.100 1.00 71.88 87 ASP A N 1
ATOM 714 C CA . ASP A 1 87 ? -6.696 -1.249 -17.753 1.00 71.88 87 ASP A CA 1
ATOM 715 C C . ASP A 1 87 ? -7.232 0.091 -17.188 1.00 71.88 87 ASP A C 1
ATOM 717 O O . ASP A 1 87 ? -6.712 0.584 -16.179 1.00 71.88 87 ASP A O 1
ATOM 721 N N . PRO A 1 88 ? -8.289 0.676 -17.790 1.00 66.75 88 PRO A N 1
ATOM 722 C CA . PRO A 1 88 ? -8.953 1.881 -17.289 1.00 66.75 88 PRO A CA 1
ATOM 723 C C . PRO A 1 88 ? -9.393 1.810 -15.825 1.00 66.75 88 PRO A C 1
ATOM 725 O O . PRO A 1 88 ? -9.384 2.829 -15.137 1.00 66.75 88 PRO A O 1
ATOM 728 N N . LYS A 1 89 ? -9.786 0.627 -15.338 1.00 66.06 89 LYS A N 1
ATOM 729 C CA . LYS A 1 89 ? -10.233 0.418 -13.951 1.00 66.06 89 LYS A CA 1
ATOM 730 C C . LYS A 1 89 ? -9.074 0.451 -12.960 1.00 66.06 89 LYS A C 1
ATOM 732 O O . LYS A 1 89 ? -9.289 0.692 -11.779 1.00 66.06 89 LYS A O 1
ATOM 737 N N . GLN A 1 9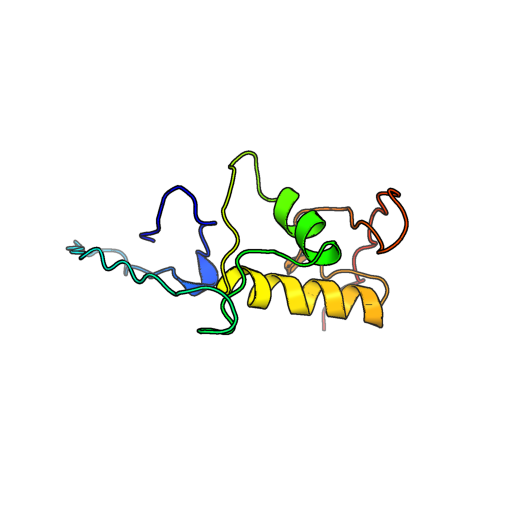0 ? -7.856 0.213 -13.436 1.00 61.81 90 GLN A N 1
ATOM 738 C CA . GLN A 1 90 ? -6.652 0.112 -12.614 1.00 61.81 90 GLN A CA 1
ATOM 739 C C . GLN A 1 90 ? -5.806 1.394 -12.641 1.00 61.81 90 GLN A C 1
ATOM 741 O O . GLN A 1 90 ? -4.781 1.466 -11.953 1.00 61.81 90 GLN A O 1
ATOM 746 N N . TRP A 1 91 ? -6.202 2.400 -13.434 1.00 61.19 91 TRP A N 1
ATOM 747 C CA . TRP A 1 91 ? -5.313 3.495 -13.808 1.00 61.19 91 TRP A CA 1
ATOM 748 C C . TRP A 1 91 ? -5.953 4.884 -13.786 1.00 61.19 91 TRP A C 1
ATOM 750 O O . TRP A 1 91 ? -6.639 5.305 -14.715 1.00 61.19 91 TRP A O 1
ATOM 760 N N . ASN A 1 92 ? -5.594 5.664 -12.765 1.00 51.69 92 ASN A N 1
ATOM 761 C CA . ASN A 1 92 ? -5.924 7.090 -12.683 1.00 51.69 92 ASN A CA 1
ATOM 762 C C . ASN A 1 92 ? -4.907 7.998 -13.408 1.00 51.69 92 ASN A C 1
ATOM 764 O O . ASN A 1 92 ? -5.137 9.200 -13.534 1.00 51.69 92 ASN A O 1
ATOM 768 N N . ALA A 1 93 ? -3.774 7.473 -13.889 1.00 49.47 93 ALA A N 1
ATOM 769 C CA . ALA A 1 93 ? -2.572 8.279 -14.105 1.00 49.47 93 ALA A CA 1
ATOM 770 C C . ALA A 1 93 ? -1.982 8.187 -15.520 1.00 49.47 93 ALA A C 1
ATOM 772 O O . ALA A 1 93 ? -0.959 7.570 -15.678 1.00 49.47 93 ALA A O 1
ATOM 773 N N . ARG A 1 94 ? -2.538 8.822 -16.556 1.00 50.41 94 ARG A N 1
ATOM 774 C CA . ARG A 1 94 ? -2.210 8.681 -18.008 1.00 50.41 94 ARG A CA 1
ATOM 775 C C . ARG A 1 94 ? -0.727 8.738 -18.513 1.00 50.41 94 ARG A C 1
ATOM 777 O O . ARG A 1 94 ? -0.538 9.142 -19.649 1.00 50.41 94 ARG A O 1
ATOM 784 N N . SER A 1 95 ? 0.337 8.375 -17.787 1.00 49.72 95 SER A N 1
ATOM 785 C CA . SER A 1 95 ? 1.725 8.379 -18.283 1.00 49.72 95 SER A CA 1
ATOM 786 C C . SER A 1 95 ? 2.695 7.405 -17.578 1.00 49.72 95 SER A C 1
ATOM 788 O O . SER A 1 95 ? 2.654 7.308 -16.354 1.00 49.72 95 SER A O 1
ATOM 790 N N . ILE A 1 96 ? 3.623 6.785 -18.323 1.00 51.50 96 ILE A N 1
ATOM 791 C CA . ILE A 1 96 ? 4.710 5.887 -17.865 1.00 51.50 96 ILE A CA 1
ATOM 792 C C . ILE A 1 96 ? 6.080 6.423 -18.343 1.00 51.50 96 ILE A C 1
ATOM 794 O O . ILE A 1 96 ? 6.164 6.978 -19.437 1.00 51.50 96 ILE A O 1
ATOM 798 N N . LEU A 1 97 ? 7.154 6.235 -17.559 1.00 43.94 97 LEU A N 1
ATOM 799 C CA . LEU A 1 97 ? 8.551 6.389 -18.003 1.00 43.94 97 LEU A CA 1
ATOM 800 C C . LEU A 1 97 ? 9.127 5.011 -18.352 1.00 43.94 97 LEU A C 1
ATOM 802 O O . LEU A 1 97 ? 9.065 4.084 -17.541 1.00 43.94 97 LEU A O 1
ATOM 806 N N . LEU A 1 98 ? 9.681 4.868 -19.555 1.00 44.72 98 LEU A N 1
ATOM 807 C CA . LEU A 1 98 ? 10.386 3.648 -19.942 1.00 44.72 98 LEU A CA 1
ATOM 808 C C . LEU A 1 98 ? 11.784 3.620 -19.309 1.00 44.72 98 LEU A C 1
ATOM 810 O O . LEU A 1 98 ? 12.440 4.662 -19.230 1.00 44.72 98 LEU A O 1
ATOM 814 N N . PRO A 1 99 ? 12.288 2.442 -18.901 1.00 38.03 99 PRO A N 1
ATOM 815 C CA . PRO A 1 99 ? 13.677 2.335 -18.489 1.00 38.03 99 PRO A CA 1
ATOM 816 C C . PRO A 1 99 ? 14.560 2.739 -19.677 1.00 38.03 99 PRO A C 1
ATOM 818 O O . PRO A 1 99 ? 14.377 2.217 -20.772 1.00 38.03 99 PRO A O 1
ATOM 821 N N . GLN A 1 100 ? 15.513 3.646 -19.423 1.00 44.31 100 GLN A N 1
ATOM 822 C CA . GLN A 1 100 ? 16.520 4.212 -20.347 1.00 44.31 100 GLN A CA 1
ATOM 823 C C . GLN A 1 100 ? 16.174 5.537 -21.043 1.00 44.31 100 GLN A C 1
ATOM 825 O O . GLN A 1 100 ? 17.071 6.111 -21.650 1.00 44.31 100 GLN A O 1
ATOM 830 N N . ASN A 1 101 ? 14.959 6.078 -20.910 1.00 48.19 101 ASN A N 1
ATOM 831 C CA . ASN A 1 101 ? 14.621 7.383 -21.486 1.00 48.19 101 ASN A CA 1
ATOM 832 C C . ASN A 1 101 ? 13.780 8.215 -20.509 1.00 48.19 101 ASN A C 1
ATOM 834 O O . ASN A 1 101 ? 12.739 7.764 -20.041 1.00 48.19 101 ASN A O 1
ATOM 838 N N . GLU A 1 102 ? 14.161 9.476 -20.284 1.00 47.66 102 GLU A N 1
ATOM 839 C CA . GLU A 1 102 ? 13.376 10.498 -19.556 1.00 47.66 102 GLU A CA 1
ATOM 840 C C . GLU A 1 102 ? 12.064 10.884 -20.284 1.00 47.66 102 GLU A C 1
ATOM 842 O O . GLU A 1 102 ? 11.460 11.928 -20.039 1.00 47.66 102 GLU A O 1
ATOM 847 N N . THR A 1 103 ? 11.613 10.067 -21.236 1.00 46.16 103 THR A N 1
ATOM 848 C CA . THR A 1 103 ? 10.453 10.337 -22.076 1.00 46.16 103 THR A CA 1
ATOM 849 C C . THR A 1 103 ? 9.193 9.819 -21.398 1.00 46.16 103 THR A C 1
ATOM 851 O O . THR A 1 103 ? 8.979 8.613 -21.272 1.00 46.16 103 THR A O 1
ATOM 854 N N . ILE A 1 104 ? 8.342 10.750 -20.973 1.00 54.47 104 ILE A N 1
ATOM 855 C CA . ILE A 1 104 ? 7.010 10.470 -20.437 1.00 54.47 104 ILE A CA 1
ATOM 856 C C . ILE A 1 104 ? 6.119 10.008 -21.599 1.00 54.47 104 ILE A C 1
ATOM 858 O O . ILE A 1 104 ? 5.750 10.812 -22.455 1.00 54.47 104 ILE A O 1
ATOM 862 N N . ILE A 1 105 ? 5.755 8.726 -21.638 1.00 53.19 105 ILE A N 1
ATOM 863 C CA . ILE A 1 105 ? 4.823 8.182 -22.634 1.00 53.19 105 ILE A CA 1
ATOM 864 C C . ILE A 1 105 ? 3.427 8.157 -22.031 1.00 53.19 105 ILE A C 1
ATOM 866 O O . ILE A 1 105 ? 3.215 7.573 -20.971 1.00 53.19 105 ILE A O 1
ATOM 870 N N . VAL A 1 106 ? 2.454 8.759 -22.715 1.00 58.28 106 VAL A N 1
ATOM 871 C CA . VAL A 1 106 ? 1.037 8.581 -22.385 1.00 58.28 106 VAL A CA 1
ATOM 872 C C . VAL A 1 106 ? 0.643 7.157 -22.760 1.00 58.28 106 VAL A C 1
ATOM 874 O O . VAL A 1 106 ? 0.482 6.850 -23.938 1.00 58.28 106 VAL A O 1
ATOM 877 N N . ALA A 1 107 ? 0.551 6.272 -21.770 1.00 60.69 107 ALA A N 1
ATOM 878 C CA . ALA A 1 107 ? 0.194 4.883 -22.016 1.00 60.69 107 ALA A CA 1
ATOM 879 C C . ALA A 1 107 ? -1.266 4.790 -22.497 1.00 60.69 107 ALA A C 1
ATOM 881 O O . ALA A 1 107 ? -2.151 5.367 -21.851 1.00 60.69 107 ALA A O 1
ATOM 882 N N . PRO A 1 108 ? -1.538 4.097 -23.617 1.00 66.94 108 PRO A N 1
ATOM 883 C CA . PRO A 1 108 ? -2.893 3.955 -24.126 1.00 66.94 108 PRO A CA 1
ATOM 884 C C . PRO A 1 108 ? -3.720 3.068 -23.188 1.00 66.94 108 PRO A C 1
ATOM 886 O O . PRO A 1 108 ? -3.217 2.127 -22.571 1.00 66.94 108 PRO A O 1
ATOM 889 N N . LEU A 1 109 ? -5.009 3.376 -23.070 1.00 70.12 109 LEU A N 1
ATOM 890 C CA . LEU A 1 109 ? -5.943 2.554 -22.309 1.00 70.12 109 LEU A CA 1
ATOM 891 C C . LEU A 1 109 ? -6.300 1.303 -23.116 1.00 70.12 109 LEU A C 1
ATOM 893 O O . LEU A 1 109 ? -6.532 1.394 -24.322 1.00 70.12 109 LEU A O 1
ATOM 897 N N . CYS A 1 110 ? -6.356 0.143 -22.462 1.00 70.44 110 CYS A N 1
ATOM 898 C CA . CYS A 1 110 ? -6.837 -1.070 -23.110 1.00 70.44 110 CYS A CA 1
ATOM 899 C C . CYS A 1 110 ? -8.319 -0.891 -23.477 1.00 70.44 110 CYS A C 1
ATOM 901 O O . CYS A 1 110 ? -9.113 -0.416 -22.661 1.00 70.44 110 CYS A O 1
ATOM 903 N N . HIS A 1 111 ? -8.703 -1.282 -24.696 1.00 67.25 111 HIS A N 1
ATOM 904 C CA . HIS A 1 111 ? -10.113 -1.388 -25.061 1.00 67.25 111 HIS A CA 1
ATOM 905 C C . HIS A 1 111 ? -10.745 -2.500 -24.224 1.00 67.25 111 HIS A C 1
ATOM 907 O O . HIS A 1 111 ? -10.491 -3.678 -24.461 1.00 67.25 111 HIS A O 1
ATOM 913 N N . ILE A 1 112 ? -11.564 -2.126 -23.242 1.00 61.16 112 ILE A N 1
ATOM 914 C CA . ILE A 1 112 ? -12.416 -3.085 -22.549 1.00 61.16 112 ILE A CA 1
ATOM 915 C C . ILE A 1 112 ? -13.576 -3.371 -23.507 1.00 61.16 112 ILE A C 1
ATOM 917 O O . ILE A 1 112 ? -14.466 -2.540 -23.672 1.00 61.16 112 ILE A O 1
ATOM 921 N N . SER A 1 113 ? -13.538 -4.500 -24.214 1.00 54.25 113 SER A N 1
ATOM 922 C CA . SER A 1 113 ? -14.766 -5.055 -24.780 1.00 54.25 113 SER A CA 1
ATOM 923 C C . SER A 1 113 ? -15.572 -5.598 -23.606 1.00 54.25 113 SER A C 1
ATOM 925 O O . SER A 1 113 ? -15.115 -6.533 -22.952 1.00 54.25 113 SER A O 1
ATOM 927 N N . ASP A 1 114 ? -16.716 -4.989 -23.306 1.00 42.97 114 ASP A N 1
ATOM 928 C CA . ASP A 1 114 ? -17.639 -5.501 -22.293 1.00 42.97 114 ASP A CA 1
ATOM 929 C C . ASP A 1 114 ? -18.106 -6.909 -22.709 1.00 42.97 114 ASP A C 1
ATOM 931 O O . ASP A 1 114 ? -18.917 -7.057 -23.625 1.00 42.97 114 ASP A O 1
ATOM 935 N N . THR A 1 115 ? -17.559 -7.943 -22.070 1.00 38.28 115 THR A N 1
ATOM 936 C CA . THR A 1 115 ? -18.059 -9.328 -22.115 1.00 38.28 115 THR A CA 1
ATOM 937 C C . THR A 1 115 ? -18.455 -9.769 -20.725 1.00 38.28 115 THR A C 1
ATOM 939 O O . THR A 1 115 ? -17.612 -9.579 -19.816 1.00 38.28 115 THR A O 1
#

Secondary structure (DSSP, 8-state):
----TTS---HHHH-----TTS---------------TTS-----PPPHHHHHHHTTS-SS-PPP-HHHHHHHHHHHHHHHHHSSB-GGG-S---EEPTT---EE-PPBP-----

Radius of gyration: 17.69 Å; chains: 1; bounding box: 50×25×44 Å

Sequence (115 aa):
MVHDNTQFPMIEFAGRALTTGFKHRMTYSKKTIFYLRSPYTACNDEISPIMQTMFNKYPDVEYVYLEDISYDLCPKVYTYYTCGCIDPKQWNARSILLPQNETIIVAPLCHISDT

pLDDT: mean 72.84, std 13.79, range [38.03, 96.06]

Foldseek 3Di:
DDDDQQADPPCVPPNDDDDPPDDDDDDDDDDDDDDDDPPRDPDDQDDDQFLVVQVVQPPDHNHGDDPVSCVLRVVQSVCCVVVVAGAPVSDPDQWTDDPPDPDTDRRHHDPPPPD